Protein AF-A0A2U2Z9Y5-F1 (afdb_monomer_lite)

Foldseek 3Di:
DDDPPPDDDDDDPVRVVVVCVVVVVVVVVVVVVVVVVVVCVVVVD

Secondary structure (DSSP, 8-state):
------PPP---HHHHHHHHHHHHHHHHHHHHHHHHHHHHHHTT-

Structure (mmCIF, N/CA/C/O backbone):
data_AF-A0A2U2Z9Y5-F1
#
_entry.id   AF-A0A2U2Z9Y5-F1
#
loop_
_atom_site.group_PDB
_atom_site.id
_atom_site.type_symbol
_atom_site.label_atom_id
_atom_site.label_alt_id
_atom_site.label_comp_id
_atom_site.label_asym_id
_atom_site.label_entity_id
_atom_site.label_seq_id
_atom_site.pdbx_PDB_ins_code
_atom_site.Cartn_x
_atom_site.Cartn_y
_atom_site.Cartn_z
_atom_site.occupancy
_atom_site.B_iso_or_equiv
_atom_site.auth_seq_id
_atom_site.auth_comp_id
_atom_site.auth_asym_id
_atom_site.auth_atom_id
_atom_site.pdbx_PDB_model_num
ATOM 1 N N . MET A 1 1 ? 5.436 30.837 1.208 1.00 55.72 1 MET A N 1
ATOM 2 C CA . MET A 1 1 ? 5.705 30.325 -0.154 1.00 55.72 1 MET A CA 1
ATOM 3 C C . MET A 1 1 ? 5.592 28.801 -0.101 1.00 55.72 1 MET A C 1
ATOM 5 O O . MET A 1 1 ? 6.430 28.183 0.537 1.00 55.72 1 MET A O 1
ATOM 9 N N . GLN A 1 2 ? 4.523 28.191 -0.629 1.00 66.19 2 GLN A N 1
ATOM 10 C CA . GLN A 1 2 ? 4.405 26.722 -0.665 1.00 66.19 2 GLN A CA 1
ATOM 11 C C . GLN A 1 2 ? 5.010 26.218 -1.980 1.00 66.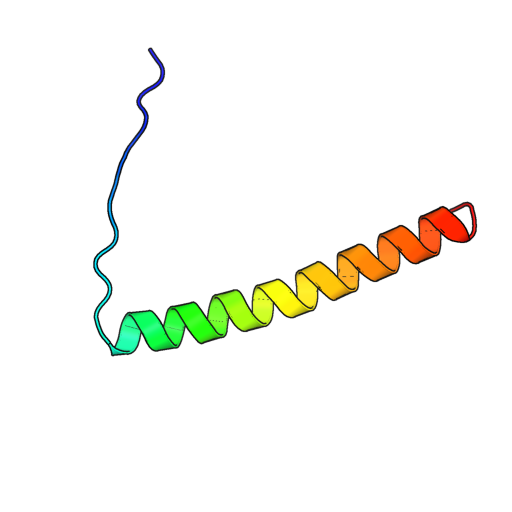19 2 GLN A C 1
ATOM 13 O O . GLN A 1 2 ? 4.400 26.360 -3.037 1.00 66.19 2 GLN A O 1
ATOM 18 N N . PHE A 1 3 ? 6.221 25.662 -1.931 1.00 66.38 3 PHE A N 1
ATOM 19 C CA . PHE A 1 3 ? 6.815 24.990 -3.085 1.00 66.38 3 PHE A CA 1
ATOM 20 C C . PHE A 1 3 ? 6.081 23.668 -3.321 1.00 66.38 3 PHE A C 1
AT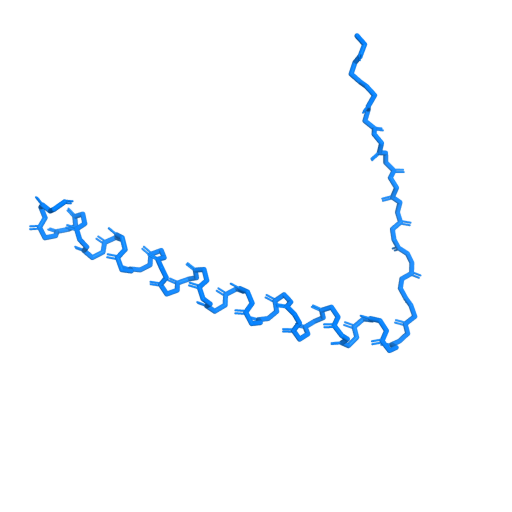OM 22 O O . PHE A 1 3 ? 6.263 22.696 -2.590 1.00 66.38 3 PHE A O 1
ATOM 29 N N . ARG A 1 4 ? 5.234 23.617 -4.352 1.00 72.25 4 ARG A N 1
ATOM 30 C CA . ARG A 1 4 ? 4.726 22.345 -4.872 1.00 72.25 4 ARG A CA 1
ATOM 31 C C . ARG A 1 4 ? 5.835 21.709 -5.701 1.00 72.25 4 ARG A C 1
ATOM 33 O O . ARG A 1 4 ? 6.011 22.043 -6.870 1.00 72.25 4 ARG A O 1
ATOM 40 N N . TYR A 1 5 ? 6.581 20.793 -5.094 1.00 67.56 5 TYR A N 1
ATOM 41 C CA . TYR A 1 5 ? 7.507 19.932 -5.821 1.00 67.56 5 TYR A CA 1
ATOM 42 C C . TYR A 1 5 ? 6.708 19.016 -6.755 1.00 67.56 5 TYR A C 1
ATOM 44 O O . TYR A 1 5 ? 6.203 17.973 -6.348 1.00 67.56 5 TYR A O 1
ATOM 52 N N . SER A 1 6 ? 6.563 19.427 -8.015 1.00 77.06 6 SER A N 1
ATOM 53 C CA . SER A 1 6 ? 6.037 18.561 -9.071 1.00 77.06 6 SER A CA 1
ATOM 54 C C . SER A 1 6 ? 7.181 17.755 -9.663 1.00 77.06 6 SER A C 1
ATOM 56 O O . SER A 1 6 ? 7.767 18.135 -10.673 1.00 77.06 6 SER A O 1
ATOM 58 N N . PHE A 1 7 ? 7.507 16.634 -9.026 1.00 78.81 7 PHE A N 1
ATOM 59 C CA . PHE A 1 7 ? 8.355 15.627 -9.648 1.00 78.81 7 PHE A CA 1
ATOM 60 C C . PHE A 1 7 ? 7.478 14.607 -10.375 1.00 78.81 7 PHE A C 1
ATOM 62 O O . PHE A 1 7 ? 6.576 14.014 -9.781 1.00 78.81 7 PHE A O 1
ATOM 69 N N . ARG A 1 8 ? 7.740 14.395 -11.668 1.00 86.62 8 ARG A N 1
ATOM 70 C CA . ARG A 1 8 ? 7.096 13.330 -12.440 1.00 86.62 8 ARG A CA 1
ATOM 71 C C . ARG A 1 8 ? 8.003 12.106 -12.460 1.00 86.62 8 ARG A C 1
ATOM 73 O O . ARG A 1 8 ? 9.115 12.159 -12.973 1.00 86.62 8 ARG A O 1
ATOM 80 N N . LEU A 1 9 ? 7.497 10.999 -11.931 1.00 87.56 9 LEU A N 1
ATOM 81 C CA . LEU A 1 9 ? 8.180 9.712 -11.966 1.00 87.56 9 LEU A CA 1
ATOM 82 C C . LEU A 1 9 ? 8.035 9.075 -13.359 1.00 87.56 9 LEU A C 1
ATOM 84 O O . LEU A 1 9 ? 6.919 8.925 -13.853 1.00 87.56 9 LEU A O 1
ATOM 88 N N . TYR A 1 10 ? 9.148 8.637 -13.950 1.00 94.31 10 TYR A N 1
ATOM 89 C CA . TYR A 1 10 ? 9.177 7.835 -15.180 1.00 94.31 10 TYR A CA 1
ATOM 90 C C . TYR A 1 10 ? 9.804 6.460 -14.898 1.00 94.31 10 TYR A C 1
ATOM 92 O O . TYR A 1 10 ? 10.995 6.261 -15.134 1.00 94.31 10 TYR A O 1
ATOM 100 N N . PRO A 1 11 ? 9.037 5.511 -14.335 1.00 94.62 11 PRO A N 1
ATOM 101 C CA . PRO A 1 11 ? 9.576 4.226 -13.910 1.00 94.62 11 PRO A CA 1
ATOM 102 C C 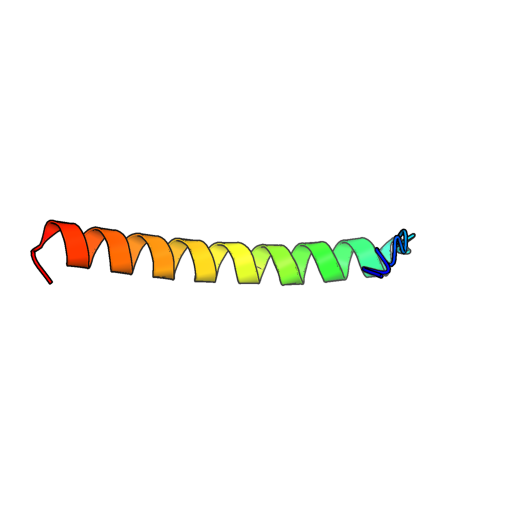. PRO A 1 11 ? 9.868 3.300 -15.096 1.00 94.62 11 PRO A C 1
ATOM 104 O O . PRO A 1 11 ? 9.069 3.194 -16.034 1.00 94.62 11 PRO A O 1
ATOM 107 N N . SER A 1 12 ? 10.967 2.550 -15.012 1.00 97.94 12 SER A N 1
ATOM 108 C CA . SER A 1 12 ? 11.268 1.437 -15.919 1.00 97.94 12 SER A CA 1
ATOM 109 C C . SER A 1 12 ? 10.231 0.310 -15.795 1.00 97.94 12 SER A C 1
ATOM 111 O O . SER A 1 12 ? 9.429 0.276 -14.860 1.00 97.94 12 SER A O 1
ATOM 113 N N . ALA A 1 13 ? 10.238 -0.649 -16.726 1.00 97.56 13 ALA A N 1
ATOM 114 C CA . ALA A 1 13 ? 9.309 -1.782 -16.681 1.00 97.56 13 ALA A CA 1
ATOM 115 C C . ALA A 1 13 ? 9.392 -2.571 -15.362 1.00 97.56 13 ALA A C 1
ATOM 117 O O . ALA A 1 13 ? 8.362 -2.835 -14.744 1.00 97.56 13 ALA A O 1
ATOM 118 N N . GLY A 1 14 ? 10.606 -2.868 -14.884 1.00 98.06 14 GLY A N 1
ATOM 119 C CA . GLY A 1 14 ? 10.806 -3.561 -13.608 1.00 98.06 14 GLY A CA 1
ATOM 120 C C . GLY A 1 14 ? 10.310 -2.753 -12.406 1.00 98.06 14 GLY A C 1
ATOM 121 O O . GLY A 1 14 ? 9.653 -3.300 -11.520 1.00 98.06 14 GLY A O 1
ATOM 122 N N . GLN A 1 15 ? 10.542 -1.437 -12.407 1.00 97.44 15 GLN A N 1
ATOM 123 C CA . GLN A 1 15 ? 10.058 -0.544 -11.350 1.00 97.44 15 GLN A CA 1
ATOM 124 C C . GLN A 1 15 ? 8.529 -0.481 -11.311 1.00 97.44 15 GLN A C 1
ATOM 126 O O . GLN A 1 15 ? 7.953 -0.530 -10.228 1.00 97.44 15 GLN A O 1
ATOM 131 N N . ARG A 1 16 ? 7.854 -0.436 -12.468 1.00 97.25 16 ARG A N 1
ATOM 132 C CA . ARG A 1 16 ? 6.382 -0.481 -12.522 1.00 97.25 16 ARG A CA 1
ATOM 133 C C . ARG A 1 16 ? 5.837 -1.754 -11.887 1.00 97.25 16 ARG A C 1
ATOM 135 O O . ARG A 1 16 ? 4.915 -1.674 -11.082 1.00 97.25 16 ARG A O 1
ATOM 142 N N . THR A 1 17 ? 6.435 -2.905 -12.191 1.00 98.06 17 THR A N 1
ATOM 143 C CA . THR A 1 17 ? 6.037 -4.186 -11.592 1.00 98.06 17 THR A CA 1
ATOM 144 C C . THR A 1 17 ? 6.251 -4.194 -10.079 1.00 98.06 17 THR A C 1
ATOM 146 O O . THR A 1 17 ? 5.367 -4.624 -9.338 1.00 98.06 17 THR A O 1
ATOM 149 N N . ALA A 1 18 ? 7.393 -3.694 -9.601 1.00 98.00 18 ALA A N 1
ATOM 150 C CA . ALA A 1 18 ? 7.678 -3.610 -8.170 1.00 98.00 18 ALA A CA 1
ATOM 151 C C . ALA A 1 18 ? 6.686 -2.686 -7.440 1.00 98.00 18 ALA A C 1
ATOM 153 O O . ALA A 1 18 ? 6.115 -3.078 -6.423 1.00 98.00 18 ALA A O 1
ATOM 154 N N . LEU A 1 19 ? 6.418 -1.500 -7.997 1.00 97.19 19 LEU A N 1
ATOM 155 C CA . LEU A 1 19 ? 5.450 -0.546 -7.451 1.00 97.19 19 LEU A CA 1
ATOM 156 C C . LEU A 1 19 ? 4.029 -1.117 -7.448 1.00 97.19 19 LEU A C 1
ATOM 158 O O . LEU A 1 19 ? 3.323 -0.977 -6.454 1.00 97.19 19 LEU A O 1
ATOM 162 N N . ALA A 1 20 ? 3.619 -1.805 -8.517 1.00 97.44 20 ALA A N 1
ATOM 163 C CA . ALA A 1 20 ? 2.305 -2.440 -8.589 1.00 97.44 20 ALA A CA 1
ATOM 164 C C . ALA A 1 20 ? 2.114 -3.491 -7.486 1.00 97.44 20 ALA A C 1
ATOM 166 O O . ALA A 1 20 ? 1.059 -3.534 -6.857 1.00 97.44 20 ALA A O 1
ATOM 167 N N . ARG A 1 21 ? 3.145 -4.298 -7.202 1.00 97.69 21 ARG A N 1
ATOM 168 C CA . ARG A 1 21 ? 3.121 -5.264 -6.092 1.00 97.69 21 ARG A CA 1
ATOM 169 C C . ARG A 1 21 ? 3.034 -4.554 -4.743 1.00 97.69 21 ARG A C 1
ATOM 171 O O . ARG A 1 21 ? 2.147 -4.866 -3.956 1.00 97.69 21 ARG A O 1
ATOM 178 N N . ALA A 1 22 ? 3.904 -3.573 -4.502 1.00 98.19 22 ALA A N 1
ATOM 179 C CA . ALA A 1 22 ? 3.949 -2.847 -3.234 1.00 98.19 22 ALA A CA 1
ATOM 180 C C . ALA A 1 22 ? 2.626 -2.122 -2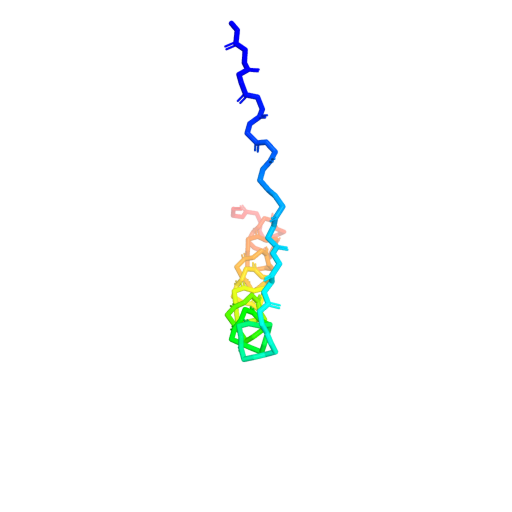.935 1.00 98.19 22 ALA A C 1
ATOM 182 O O . ALA A 1 22 ? 2.032 -2.322 -1.875 1.00 98.19 22 ALA A O 1
ATOM 183 N N . PHE A 1 23 ? 2.121 -1.333 -3.887 1.00 97.19 23 PHE A N 1
ATOM 184 C CA . PHE A 1 23 ? 0.855 -0.617 -3.724 1.00 97.19 23 PHE A CA 1
ATOM 185 C C . PHE A 1 23 ? -0.354 -1.553 -3.727 1.00 97.19 23 PHE A C 1
ATOM 187 O O . PHE A 1 23 ? -1.331 -1.283 -3.032 1.00 97.19 23 PHE A O 1
ATOM 194 N N . GLY A 1 24 ? -0.284 -2.675 -4.447 1.00 98.00 24 GLY A N 1
ATOM 195 C CA . GLY A 1 24 ? -1.287 -3.734 -4.379 1.00 98.00 24 GLY A CA 1
ATOM 196 C C . GLY A 1 24 ? -1.431 -4.294 -2.964 1.00 98.00 24 GLY A C 1
ATOM 197 O O . GLY A 1 24 ? -2.539 -4.298 -2.429 1.00 98.00 24 GLY A O 1
ATOM 198 N N . CYS A 1 25 ? -0.318 -4.689 -2.339 1.00 97.38 25 CYS A N 1
ATOM 199 C CA . CYS A 1 25 ? -0.300 -5.186 -0.961 1.00 97.38 25 CYS A CA 1
ATOM 200 C C . CYS A 1 25 ? -0.780 -4.123 0.036 1.00 97.38 25 CYS A C 1
ATOM 202 O O . CYS A 1 25 ? -1.633 -4.408 0.874 1.00 97.38 25 CYS A O 1
ATOM 204 N N . ALA A 1 26 ? -0.288 -2.886 -0.088 1.00 98.38 26 ALA A N 1
ATOM 205 C CA . ALA A 1 26 ? -0.691 -1.787 0.789 1.00 98.38 26 ALA A CA 1
ATOM 206 C C . ALA A 1 26 ? -2.201 -1.509 0.713 1.00 98.38 26 ALA A C 1
ATOM 208 O O . ALA A 1 26 ? -2.840 -1.289 1.739 1.00 98.38 26 ALA A O 1
ATOM 209 N N . ARG A 1 27 ? -2.790 -1.568 -0.490 1.00 98.38 27 ARG A N 1
ATOM 210 C CA . ARG A 1 27 ? -4.229 -1.361 -0.693 1.00 98.38 27 ARG A CA 1
ATOM 211 C C . ARG A 1 27 ? -5.075 -2.421 0.010 1.00 98.38 27 ARG A C 1
ATOM 213 O O . ARG A 1 27 ? -6.102 -2.069 0.577 1.00 98.38 27 ARG A O 1
ATOM 220 N N . VAL A 1 28 ? -4.665 -3.691 -0.025 1.00 98.25 28 VAL A N 1
ATOM 221 C CA . VAL A 1 28 ? -5.394 -4.772 0.663 1.00 98.25 28 VAL A CA 1
ATOM 222 C C . VAL A 1 28 ? -5.418 -4.515 2.168 1.00 98.25 28 VAL A C 1
ATOM 224 O O . VAL A 1 28 ? -6.497 -4.400 2.741 1.00 98.25 28 VAL A 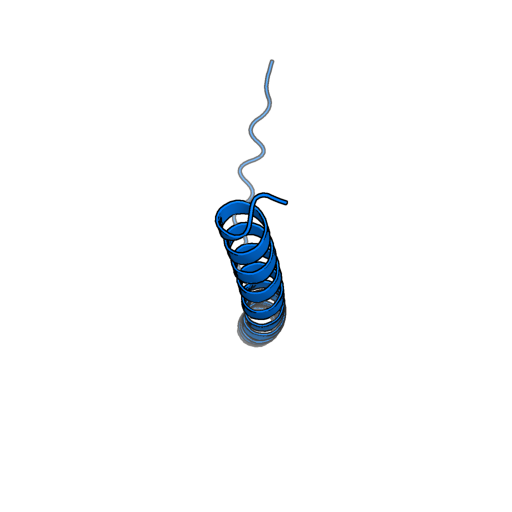O 1
ATOM 227 N N . VAL A 1 29 ? -4.2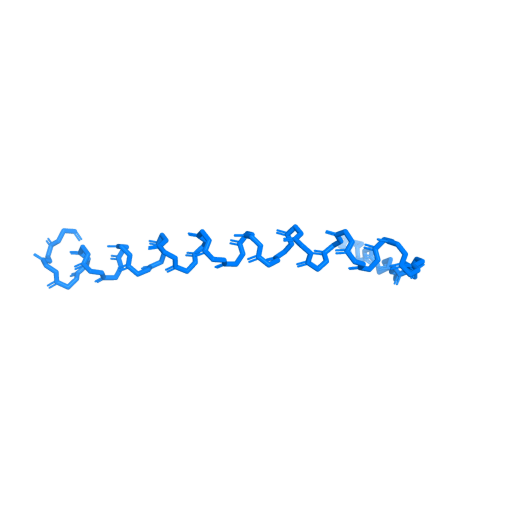46 -4.305 2.776 1.00 98.31 29 VAL A N 1
ATOM 228 C CA . VAL A 1 29 ? -4.129 -4.056 4.223 1.00 98.31 29 VAL A CA 1
ATOM 229 C C . VAL A 1 29 ? -4.906 -2.806 4.640 1.00 98.31 29 VAL A C 1
ATOM 231 O O . VAL A 1 29 ? -5.601 -2.814 5.654 1.00 98.31 29 VAL A O 1
ATOM 234 N N . TYR A 1 30 ? -4.827 -1.735 3.846 1.00 98.19 30 TYR A N 1
ATOM 235 C CA . TYR A 1 30 ? -5.578 -0.510 4.107 1.00 98.19 30 TYR A CA 1
ATOM 236 C C . TYR A 1 30 ? -7.091 -0.752 4.097 1.00 98.19 30 TYR A C 1
ATOM 238 O O . TYR A 1 30 ? -7.790 -0.310 5.006 1.00 98.19 30 TYR A O 1
ATOM 246 N N . ASN A 1 31 ? -7.595 -1.473 3.095 1.00 98.38 31 ASN A N 1
ATOM 247 C CA . ASN A 1 31 ? -9.019 -1.772 2.983 1.00 98.38 31 ASN A CA 1
ATOM 248 C C . ASN A 1 31 ? -9.504 -2.683 4.117 1.00 98.38 31 ASN A C 1
ATOM 250 O O . ASN A 1 31 ? -10.610 -2.489 4.619 1.00 98.38 31 ASN A O 1
ATOM 254 N N . ASP A 1 32 ? -8.681 -3.634 4.556 1.00 98.44 32 ASP A N 1
ATOM 255 C CA . ASP A 1 32 ? -9.000 -4.487 5.701 1.00 98.44 32 ASP A CA 1
ATOM 256 C C . ASP A 1 32 ? -9.095 -3.681 6.997 1.00 98.44 32 ASP A C 1
ATOM 258 O O . ASP A 1 32 ? -10.070 -3.817 7.739 1.00 98.44 32 ASP A O 1
ATOM 262 N N . ALA A 1 33 ? -8.139 -2.782 7.237 1.00 98.44 33 ALA A N 1
ATOM 263 C CA . ALA A 1 33 ? -8.169 -1.891 8.393 1.00 98.44 33 ALA A CA 1
ATOM 264 C C . ALA A 1 33 ? -9.365 -0.926 8.347 1.00 98.44 33 ALA A C 1
ATOM 266 O O . ALA A 1 33 ? -10.011 -0.681 9.369 1.00 98.44 33 ALA A O 1
ATOM 267 N N . LEU A 1 34 ? -9.688 -0.396 7.164 1.00 98.44 34 LEU A N 1
ATOM 268 C CA . LEU A 1 34 ? -10.842 0.478 6.974 1.00 98.44 34 LEU A CA 1
ATOM 269 C C . LEU A 1 34 ? -12.147 -0.255 7.300 1.00 98.44 34 LEU A C 1
ATOM 271 O O . LEU A 1 34 ? -12.949 0.255 8.081 1.00 98.44 34 LEU A O 1
ATOM 275 N N . ARG A 1 35 ? -12.317 -1.470 6.773 1.00 98.31 35 ARG A N 1
ATOM 276 C CA . ARG A 1 35 ? -13.479 -2.324 7.044 1.00 98.31 35 ARG A CA 1
ATOM 277 C C . ARG A 1 35 ? -13.600 -2.671 8.525 1.00 98.31 35 ARG A C 1
ATOM 279 O O . ARG A 1 35 ? -14.696 -2.597 9.075 1.00 98.31 35 ARG A O 1
ATOM 286 N N . ALA A 1 36 ? -12.492 -3.009 9.185 1.00 98.31 36 ALA A N 1
ATOM 287 C CA . ALA A 1 36 ? -12.487 -3.280 10.622 1.00 98.31 36 ALA A CA 1
ATOM 288 C C . ALA A 1 36 ? -12.951 -2.055 11.426 1.00 98.31 36 ALA A C 1
ATOM 290 O O . ALA A 1 36 ? -13.792 -2.174 12.314 1.00 98.31 36 ALA A O 1
ATOM 291 N N . ARG A 1 37 ? -12.474 -0.859 11.061 1.00 97.94 37 ARG A N 1
ATOM 292 C CA . ARG A 1 37 ? -12.897 0.400 11.688 1.00 97.94 37 ARG A CA 1
ATOM 293 C C . ARG A 1 37 ? -14.380 0.706 11.460 1.00 97.94 37 ARG A C 1
ATOM 295 O O . ARG A 1 37 ? -15.050 1.184 12.367 1.00 97.94 37 ARG A O 1
ATOM 302 N N . GLU A 1 38 ? -14.888 0.480 10.252 1.00 98.31 38 GLU A N 1
ATOM 303 C CA . GLU A 1 38 ? -16.310 0.681 9.933 1.00 98.31 38 GLU A CA 1
ATOM 304 C C . GLU A 1 38 ? -17.214 -0.303 10.677 1.00 98.31 38 GLU A C 1
ATOM 306 O O . GLU A 1 38 ? -18.286 0.082 11.147 1.00 98.31 38 GLU A O 1
ATOM 311 N N . THR A 1 39 ? -16.753 -1.544 10.833 1.00 98.25 39 THR A N 1
ATOM 312 C CA . THR A 1 39 ? -17.438 -2.572 11.626 1.00 98.25 39 THR A CA 1
ATOM 313 C C . THR A 1 39 ? -17.528 -2.133 13.085 1.00 98.25 39 THR A C 1
ATOM 315 O O . THR A 1 39 ? -18.633 -2.012 13.602 1.00 98.25 39 THR A O 1
ATOM 318 N N . ALA A 1 40 ? -16.398 -1.757 13.697 1.00 98.00 40 ALA A N 1
ATOM 319 C CA . ALA A 1 40 ? -16.358 -1.251 15.070 1.00 98.00 40 ALA A CA 1
ATOM 320 C C . ALA A 1 40 ? -17.309 -0.058 15.275 1.00 98.00 40 ALA A C 1
ATOM 322 O O . ALA A 1 40 ? -18.146 -0.081 16.173 1.00 98.00 40 ALA A O 1
ATOM 323 N N . ARG A 1 41 ? -17.279 0.924 14.362 1.00 97.19 41 ARG A N 1
ATOM 324 C CA . ARG A 1 41 ? -18.199 2.072 14.397 1.00 97.19 41 ARG A CA 1
ATOM 325 C C . ARG A 1 41 ? -19.669 1.645 14.364 1.00 97.19 41 ARG A C 1
ATOM 327 O O . ARG A 1 41 ? -20.494 2.253 15.038 1.00 97.19 41 ARG A O 1
ATOM 334 N N . THR A 1 42 ? -20.009 0.656 13.540 1.00 97.38 42 THR A N 1
ATOM 335 C CA . THR A 1 42 ? -21.390 0.159 13.408 1.00 97.38 42 THR A CA 1
ATOM 336 C C . THR A 1 42 ? -21.834 -0.585 14.668 1.00 97.38 42 THR A C 1
ATOM 338 O O . THR A 1 42 ? -22.994 -0.490 15.059 1.00 97.38 42 THR A O 1
ATOM 341 N N . GLU A 1 43 ? -20.905 -1.267 15.334 1.00 97.50 43 GLU A N 1
ATOM 342 C CA . GLU A 1 43 ? -21.116 -1.962 16.608 1.00 97.50 43 GLU A CA 1
ATOM 343 C C . GLU A 1 43 ? -21.126 -1.014 17.824 1.00 97.50 43 GLU A C 1
ATOM 345 O O . GLU A 1 43 ? -21.368 -1.453 18.947 1.00 97.50 43 GLU A O 1
ATOM 350 N N . GLY A 1 44 ? -20.917 0.290 17.611 1.00 93.69 44 GLY A N 1
ATOM 351 C CA . GLY A 1 44 ? -20.937 1.306 18.665 1.00 93.69 44 GLY A CA 1
ATOM 352 C C . GLY A 1 44 ? -19.631 1.427 19.456 1.00 93.69 44 GLY A C 1
ATOM 353 O O . GLY A 1 44 ? -19.651 1.979 20.557 1.00 93.69 44 GLY A O 1
ATOM 354 N N . LEU A 1 45 ? -18.522 0.922 18.903 1.00 78.88 45 LEU A N 1
ATOM 355 C CA . LEU A 1 45 ? -17.154 1.076 19.411 1.00 78.88 45 LEU A CA 1
ATOM 356 C C . LEU A 1 45 ? -16.432 2.283 18.788 1.00 78.88 45 LEU A C 1
ATOM 358 O O . LEU A 1 45 ? -16.687 2.616 17.604 1.00 78.88 45 LEU A O 1
#

pLDDT: mean 92.3, std 10.94, range [55.72, 98.44]

Sequence (45 aa):
MQFRYSFRLYPSAGQRTALARAFGCARVVYNDALRARETARTEGL

Radius of gyration: 17.26 Å; chains: 1; bounding box: 33×36×36 Å